Protein AF-A0A1V0NFE0-F1 (afdb_monomer)

Mean predicted aligned error: 8.15 Å

Solvent-accessible surface area (backbone atoms only — not comparable to full-atom values): 4083 Å² total; per-residue (Å²): 117,48,81,45,79,46,78,45,94,68,39,59,93,98,46,78,50,57,36,32,45,33,44,34,38,51,67,94,59,76,78,54,77,91,47,53,90,76,55,75,66,46,80,48,75,42,98,86,78,45,53,36,37,36,32,72,48,71,58,70,90,82,73,132

Organism: Lactococcus lactis subsp. lactis (NCBI:txid1360)

Secondary structure (DSSP, 8-state):
-EEEEEE-SSPPTTSPPPEEEEEEEPTTPPPPTTTTTTS--EEEEETTTEEEEEEEEE--S---

Sequence (64 aa):
MVLNLLYEKVGQEGKKPKRAVGIKLSVGMEIPKELEGKFKFARQRSKLAGEIRGSYFTIKQEWL

Foldseek 3Di:
DDKDWDWDPQDDVPDDTWTKIKDKDAPPDDDPPVCPPVFDWDFDADPPRGTITMTMDTDDPPDD

Radius of gyration: 14.5 Å; Cα contacts (8 Å, |Δi|>4): 95; chains: 1; bounding box: 32×25×38 Å

Structure (mmCIF, N/CA/C/O backbone):
data_AF-A0A1V0NFE0-F1
#
_entry.id   AF-A0A1V0NFE0-F1
#
loop_
_atom_site.group_PDB
_atom_site.id
_atom_site.type_symbol
_atom_site.label_atom_id
_atom_site.label_alt_id
_atom_site.label_comp_id
_atom_site.label_asym_id
_atom_site.label_entity_id
_atom_site.label_seq_id
_atom_site.pdbx_PDB_ins_code
_atom_site.Cartn_x
_atom_site.Cartn_y
_atom_site.Cartn_z
_atom_site.occupancy
_atom_site.B_iso_or_equiv
_atom_site.auth_seq_id
_atom_site.auth_comp_id
_atom_site.auth_asym_id
_atom_site.auth_atom_id
_atom_site.pdbx_PDB_model_num
ATOM 1 N N . MET A 1 1 ? 8.083 -4.027 -6.784 1.00 76.00 1 MET A N 1
ATOM 2 C CA . MET A 1 1 ? 6.840 -3.607 -6.097 1.00 76.00 1 MET A CA 1
ATOM 3 C C . MET A 1 1 ? 7.143 -3.423 -4.621 1.00 76.00 1 MET A C 1
ATOM 5 O O . MET A 1 1 ? 7.863 -4.242 -4.069 1.00 76.00 1 MET A O 1
ATOM 9 N N . VAL A 1 2 ? 6.630 -2.361 -4.004 1.00 81.06 2 VAL A N 1
ATOM 10 C CA . VAL A 1 2 ? 6.758 -2.077 -2.569 1.00 81.06 2 VAL A CA 1
ATOM 11 C C . VAL A 1 2 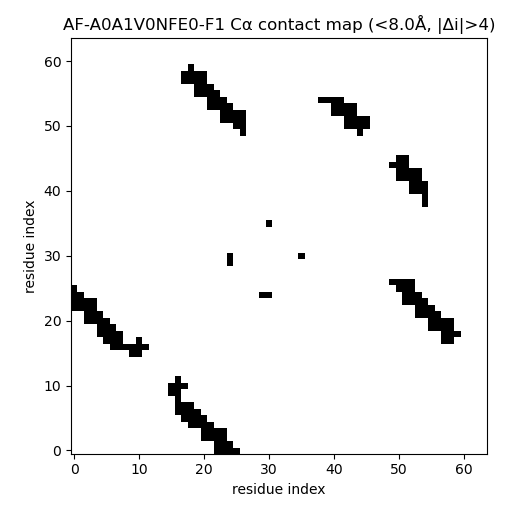? 5.358 -2.004 -1.963 1.00 81.06 2 VAL A C 1
ATOM 13 O O . VAL A 1 2 ? 4.482 -1.332 -2.511 1.00 81.06 2 VAL A O 1
ATOM 16 N N . LEU A 1 3 ? 5.156 -2.695 -0.843 1.00 83.50 3 LEU A N 1
ATOM 17 C CA . LEU A 1 3 ? 3.916 -2.696 -0.071 1.00 83.50 3 LEU A CA 1
ATOM 18 C C . LEU A 1 3 ? 4.161 -1.988 1.260 1.00 83.50 3 LEU A C 1
ATOM 20 O O . LEU A 1 3 ? 5.006 -2.408 2.044 1.00 83.50 3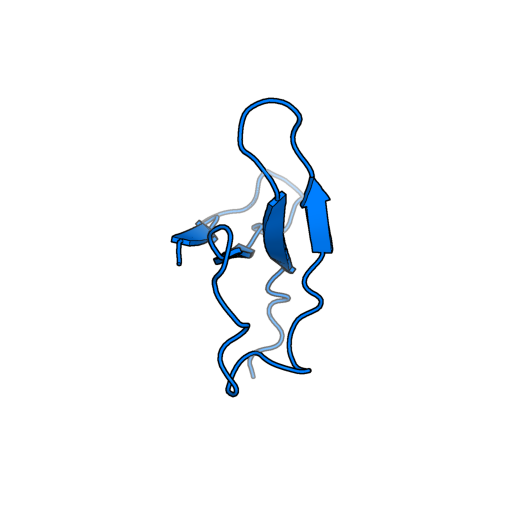 LEU A O 1
ATOM 24 N N . ASN A 1 4 ? 3.407 -0.924 1.511 1.00 84.38 4 ASN A N 1
ATOM 25 C CA . ASN A 1 4 ? 3.435 -0.184 2.763 1.00 84.38 4 ASN A CA 1
ATOM 26 C C . ASN A 1 4 ? 2.163 -0.493 3.549 1.00 84.38 4 ASN A C 1
ATOM 28 O O . ASN A 1 4 ? 1.064 -0.318 3.027 1.00 84.38 4 ASN A O 1
ATOM 32 N N . LEU A 1 5 ? 2.303 -0.895 4.808 1.00 85.06 5 LEU A N 1
ATOM 33 C CA . LEU A 1 5 ? 1.179 -1.130 5.708 1.00 85.06 5 LEU A CA 1
ATOM 34 C C . LEU A 1 5 ? 1.193 -0.084 6.824 1.00 85.06 5 LEU A C 1
ATOM 36 O O . LEU A 1 5 ? 2.171 0.038 7.556 1.00 85.06 5 LEU A O 1
ATOM 40 N N . LEU A 1 6 ? 0.093 0.651 6.956 1.00 84.38 6 LEU A N 1
ATOM 41 C CA . LEU A 1 6 ? -0.207 1.470 8.123 1.00 84.38 6 LEU A CA 1
ATOM 42 C C . LEU A 1 6 ? -1.186 0.692 9.000 1.00 84.38 6 LEU A C 1
ATOM 44 O O . LEU A 1 6 ? -2.299 0.389 8.564 1.00 84.38 6 LEU A O 1
ATOM 48 N N . TYR A 1 7 ? -0.785 0.396 10.231 1.00 84.75 7 TYR A N 1
ATOM 49 C CA . TYR A 1 7 ? -1.629 -0.291 11.200 1.00 84.75 7 TYR A CA 1
ATOM 50 C C . TYR A 1 7 ? -1.532 0.372 12.572 1.00 84.75 7 TYR A C 1
ATOM 52 O O . TYR A 1 7 ? -0.462 0.414 13.175 1.00 84.75 7 TYR A O 1
ATOM 60 N N . GLU A 1 8 ? -2.667 0.843 13.084 1.00 84.44 8 GLU A N 1
ATOM 61 C CA . GLU A 1 8 ? -2.809 1.298 14.466 1.00 84.44 8 GLU A CA 1
ATOM 62 C C . GLU A 1 8 ? -3.568 0.249 15.293 1.00 84.44 8 GLU A C 1
ATOM 64 O O . GLU A 1 8 ? -4.686 -0.150 14.951 1.00 84.44 8 GLU A O 1
ATOM 69 N N . LYS A 1 9 ? -2.958 -0.202 16.400 1.00 76.00 9 LYS A N 1
ATOM 70 C CA . LYS A 1 9 ? -3.575 -1.161 17.335 1.00 76.00 9 LYS A CA 1
ATOM 71 C C . LYS A 1 9 ? -4.678 -0.508 18.173 1.00 76.00 9 LYS A C 1
ATOM 73 O O . LYS A 1 9 ? -5.716 -1.121 18.398 1.00 76.00 9 LYS A O 1
ATOM 78 N N . VAL A 1 10 ? -4.449 0.725 18.615 1.00 78.25 10 VAL A N 1
ATOM 79 C CA . VAL A 1 10 ? -5.386 1.538 19.397 1.00 78.25 10 VAL A CA 1
ATOM 80 C C . VAL A 1 10 ? -5.405 2.923 18.763 1.00 78.25 10 VAL A C 1
ATOM 82 O O . VAL A 1 10 ? -4.347 3.471 18.458 1.00 78.25 10 VAL A O 1
ATOM 85 N N . GLY A 1 11 ? -6.600 3.448 18.495 1.00 74.12 11 GLY A N 1
ATOM 86 C CA . GLY A 1 11 ? -6.747 4.806 17.981 1.00 74.12 11 GLY A CA 1
ATOM 87 C C . GLY A 1 11 ? -6.382 5.837 19.046 1.00 74.12 11 GLY A C 1
ATOM 88 O O . GLY A 1 11 ? -6.458 5.562 20.242 1.00 74.12 11 GLY A O 1
ATOM 89 N N . GLN A 1 12 ? -5.985 7.031 18.615 1.00 77.56 12 GLN A N 1
ATOM 90 C CA . GLN A 1 12 ? -5.842 8.164 19.531 1.00 77.56 12 GLN A CA 1
ATOM 91 C C . GLN A 1 12 ? -7.184 8.469 20.211 1.00 77.56 12 GLN A C 1
ATOM 93 O O . GLN A 1 12 ? -8.241 8.193 19.645 1.00 77.56 12 GLN A O 1
ATOM 98 N N . GLU A 1 13 ? -7.142 9.049 21.408 1.00 76.94 13 GLU A N 1
ATOM 99 C CA . GLU A 1 13 ? -8.323 9.366 22.215 1.00 76.94 13 GLU A CA 1
ATOM 100 C C . GLU A 1 13 ? -9.393 10.107 21.383 1.00 76.94 13 GLU A C 1
ATOM 102 O O . GLU A 1 13 ? -9.125 11.130 20.749 1.00 76.94 13 GLU A O 1
ATOM 107 N N . GLY A 1 14 ? -10.593 9.519 21.286 1.00 78.00 14 GLY A N 1
ATOM 108 C CA . GLY A 1 14 ? -11.698 10.030 20.462 1.00 78.00 14 GLY A CA 1
ATOM 109 C C . GLY A 1 14 ? -11.649 9.704 18.956 1.00 78.00 14 GLY A C 1
ATOM 110 O O . GLY A 1 14 ? -12.508 10.178 18.212 1.00 78.00 14 GLY A O 1
ATOM 111 N N . LYS A 1 15 ? -10.692 8.899 18.464 1.00 78.31 15 LYS A N 1
ATOM 112 C CA . LYS A 1 15 ? -10.560 8.524 17.038 1.00 78.31 15 LYS A CA 1
ATOM 113 C C . LYS A 1 15 ? -10.466 7.008 16.836 1.00 78.31 15 LYS A C 1
ATOM 115 O O . LYS A 1 15 ? -9.849 6.290 17.615 1.00 78.31 15 LYS A O 1
ATOM 120 N N . LYS A 1 16 ? -11.049 6.508 15.738 1.00 77.25 16 LYS A N 1
ATOM 121 C CA . LYS A 1 16 ? -10.903 5.100 15.317 1.00 77.25 16 LY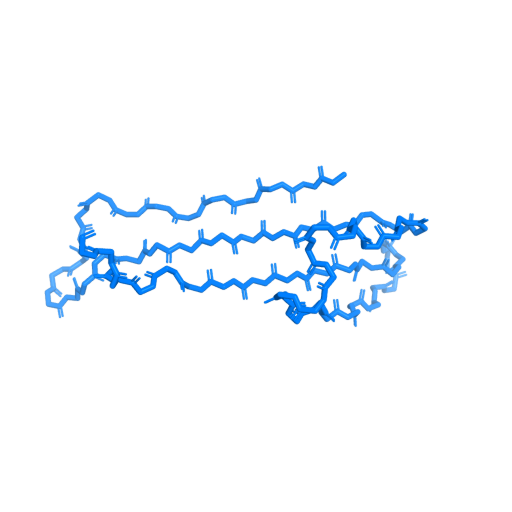S A CA 1
ATOM 122 C C . LYS A 1 16 ? -9.462 4.827 14.847 1.00 77.25 16 LYS A C 1
ATOM 124 O O . LYS A 1 16 ? -8.870 5.719 14.235 1.00 77.25 16 LYS A O 1
ATOM 129 N N . PRO A 1 17 ? -8.913 3.619 15.082 1.00 81.81 17 PRO A N 1
ATOM 130 C CA . PRO A 1 17 ? -7.584 3.249 14.603 1.00 81.81 17 PRO A CA 1
ATOM 131 C C . PRO A 1 17 ? -7.510 3.343 13.078 1.00 81.81 17 PRO A C 1
ATOM 133 O O . PRO A 1 17 ? -8.387 2.847 12.364 1.00 81.81 17 PRO A O 1
ATOM 136 N N . LYS A 1 18 ? -6.454 3.972 12.566 1.00 83.50 18 LYS A N 1
ATOM 137 C CA . LYS A 1 18 ? -6.196 4.077 11.132 1.00 83.50 18 LYS A CA 1
ATOM 138 C C . LYS A 1 18 ? -5.522 2.810 10.637 1.00 83.50 18 LYS A C 1
ATOM 140 O O . LYS A 1 18 ? -4.511 2.352 11.167 1.00 83.50 18 LYS A O 1
ATOM 145 N N . ARG A 1 19 ? -6.086 2.255 9.571 1.00 86.44 19 ARG A N 1
ATOM 146 C CA . ARG A 1 19 ? -5.537 1.105 8.860 1.00 86.44 19 ARG A CA 1
ATOM 147 C C . ARG A 1 19 ? -5.533 1.424 7.383 1.00 86.44 19 ARG A C 1
ATOM 149 O O . ARG A 1 19 ? -6.547 1.873 6.845 1.00 86.44 19 ARG A O 1
ATOM 156 N N . ALA A 1 20 ? -4.401 1.226 6.733 1.00 85.50 20 ALA A N 1
ATOM 157 C CA . ALA A 1 20 ? -4.289 1.494 5.314 1.00 85.50 20 ALA A CA 1
ATOM 158 C C . ALA A 1 20 ? -3.164 0.703 4.670 1.00 85.50 20 ALA A C 1
ATOM 160 O O . ALA A 1 20 ? -2.178 0.355 5.315 1.00 85.50 20 ALA A O 1
ATOM 161 N N . VAL A 1 21 ? -3.309 0.468 3.373 1.00 85.88 21 VAL A N 1
ATOM 162 C CA . VAL A 1 21 ? -2.304 -0.206 2.559 1.00 85.88 21 VAL A CA 1
ATOM 163 C C . VAL A 1 21 ? -1.937 0.711 1.402 1.00 85.88 21 VAL A C 1
ATOM 165 O O . VAL A 1 21 ? -2.796 1.255 0.707 1.00 85.88 21 VAL A O 1
ATOM 168 N N . GLY A 1 22 ? -0.638 0.903 1.215 1.00 86.31 22 GLY A N 1
ATOM 169 C CA . GLY A 1 22 ? -0.051 1.566 0.064 1.00 86.31 22 GLY A CA 1
ATOM 170 C C . GLY A 1 22 ? 0.628 0.543 -0.835 1.00 86.31 22 GLY A C 1
ATOM 171 O O . GLY A 1 22 ? 1.462 -0.230 -0.376 1.00 86.31 22 GLY A O 1
ATOM 172 N N . ILE A 1 23 ? 0.312 0.569 -2.123 1.00 86.19 23 ILE A N 1
ATOM 173 C CA . ILE A 1 23 ? 0.975 -0.231 -3.151 1.00 86.19 23 ILE A CA 1
ATOM 174 C C . ILE A 1 23 ? 1.773 0.730 -4.025 1.00 86.19 23 ILE A C 1
ATOM 176 O O . ILE A 1 23 ? 1.213 1.658 -4.605 1.00 86.19 23 ILE A O 1
ATOM 180 N N . LYS A 1 24 ? 3.083 0.521 -4.135 1.00 85.19 24 LYS A N 1
ATOM 181 C CA . LYS A 1 24 ? 3.949 1.277 -5.043 1.00 85.19 24 LYS A CA 1
ATOM 182 C C . LYS A 1 24 ? 4.580 0.335 -6.063 1.00 85.19 24 LYS A C 1
ATOM 184 O O . LYS A 1 24 ? 5.227 -0.653 -5.717 1.00 85.19 24 LYS A O 1
ATOM 189 N N . LEU A 1 25 ? 4.403 0.661 -7.332 1.00 81.81 25 LEU A N 1
ATOM 190 C CA . LEU A 1 25 ? 5.033 0.007 -8.467 1.00 81.81 25 LEU A CA 1
ATOM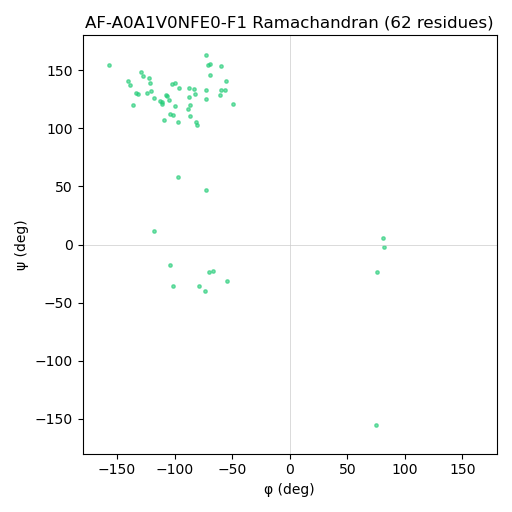 191 C C . LEU A 1 25 ? 6.191 0.883 -8.955 1.00 81.81 25 LEU A C 1
ATOM 193 O O . LEU A 1 25 ? 6.088 2.114 -9.002 1.00 81.81 25 LEU A O 1
ATOM 197 N N . SER A 1 26 ? 7.305 0.235 -9.279 1.00 76.81 26 SER A N 1
ATOM 198 C CA . SER A 1 26 ? 8.495 0.902 -9.806 1.00 76.81 26 SER A CA 1
ATOM 199 C C . SER A 1 26 ? 8.276 1.353 -11.254 1.00 76.81 26 SER A C 1
ATOM 201 O O . SER A 1 26 ? 7.364 0.879 -11.937 1.00 76.81 26 SER A O 1
ATOM 203 N N . VAL A 1 27 ? 9.132 2.260 -11.726 1.00 72.50 27 VAL A N 1
ATOM 204 C CA . VAL A 1 27 ? 9.139 2.731 -13.119 1.00 72.50 27 VAL A CA 1
ATOM 205 C C . VAL A 1 27 ? 9.285 1.537 -14.075 1.00 72.50 27 VAL A C 1
ATOM 207 O O . VAL A 1 27 ? 10.127 0.673 -13.845 1.00 72.50 27 VAL A O 1
ATOM 210 N N . GLY A 1 28 ? 8.463 1.474 -15.127 1.00 74.94 28 GLY A N 1
ATOM 211 C CA . GLY A 1 28 ? 8.496 0.392 -16.127 1.00 74.94 28 GLY A CA 1
ATOM 212 C C . GLY A 1 28 ? 7.760 -0.893 -15.730 1.00 74.94 28 GLY A C 1
ATOM 213 O O . GLY A 1 28 ? 7.678 -1.813 -16.535 1.00 74.94 28 GLY A O 1
ATOM 214 N N . MET A 1 29 ? 7.186 -0.957 -14.525 1.00 78.12 29 MET A N 1
ATOM 215 C CA . MET A 1 29 ? 6.396 -2.104 -14.085 1.00 78.12 29 MET A CA 1
ATOM 216 C C . MET A 1 29 ? 4.927 -1.941 -14.515 1.00 78.12 29 MET A C 1
ATOM 218 O O . MET A 1 29 ? 4.286 -0.912 -14.250 1.00 78.12 29 MET A O 1
ATOM 222 N N . GLU A 1 30 ? 4.390 -2.951 -15.196 1.00 78.06 30 GLU A N 1
ATOM 223 C CA . GLU A 1 30 ? 2.958 -3.045 -15.488 1.00 78.06 30 GLU A CA 1
ATOM 224 C C . GLU A 1 30 ? 2.166 -3.353 -14.209 1.00 78.06 30 GLU A C 1
ATOM 226 O O . GLU A 1 30 ? 2.708 -3.872 -13.228 1.00 78.06 30 GLU A O 1
ATOM 231 N N . ILE A 1 31 ? 0.888 -2.965 -14.185 1.00 78.38 31 ILE A N 1
ATOM 232 C CA . ILE A 1 31 ? 0.003 -3.292 -13.063 1.00 78.38 31 ILE A CA 1
ATOM 233 C C . ILE A 1 31 ? -0.308 -4.793 -13.171 1.00 78.38 31 ILE A C 1
ATOM 235 O O . ILE A 1 31 ? -0.772 -5.216 -14.226 1.00 78.38 31 ILE A O 1
ATOM 239 N N . PRO A 1 32 ? -0.065 -5.605 -12.125 1.00 82.56 32 PRO A N 1
ATOM 240 C CA . PRO A 1 32 ? -0.450 -7.014 -12.138 1.00 82.56 32 PRO A CA 1
ATOM 241 C C . PRO A 1 32 ? -1.947 -7.177 -12.430 1.00 82.56 32 PRO A C 1
ATOM 243 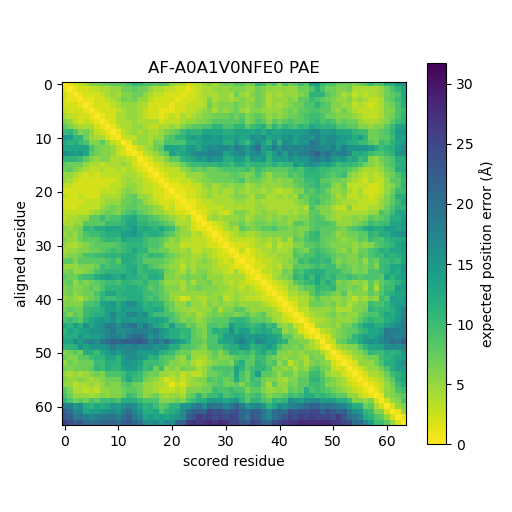O O . PRO A 1 32 ? -2.756 -6.412 -11.896 1.00 82.56 32 PRO A O 1
ATOM 246 N N . LYS A 1 33 ? -2.323 -8.184 -13.229 1.00 82.56 33 LYS A N 1
ATOM 247 C CA . LYS A 1 33 ? -3.718 -8.429 -13.650 1.00 82.56 33 LYS A CA 1
ATOM 248 C C . LYS A 1 33 ? -4.685 -8.538 -12.470 1.00 82.56 33 LYS A C 1
ATOM 250 O O . LYS A 1 33 ? -5.841 -8.148 -12.566 1.00 82.56 33 LYS A O 1
ATOM 255 N N . GLU A 1 34 ? -4.213 -9.031 -11.330 1.00 81.12 34 GLU A N 1
ATOM 256 C CA . GLU A 1 34 ? -5.007 -9.196 -10.113 1.00 81.12 34 GLU A CA 1
ATOM 257 C C . GLU A 1 34 ? -5.381 -7.863 -9.450 1.00 81.12 34 GLU A C 1
ATOM 259 O O . GLU A 1 34 ? -6.351 -7.814 -8.685 1.00 81.12 34 GLU A O 1
ATOM 264 N N . LEU A 1 35 ? -4.595 -6.813 -9.712 1.00 78.19 35 LEU A N 1
ATOM 265 C CA . LEU A 1 35 ? -4.733 -5.460 -9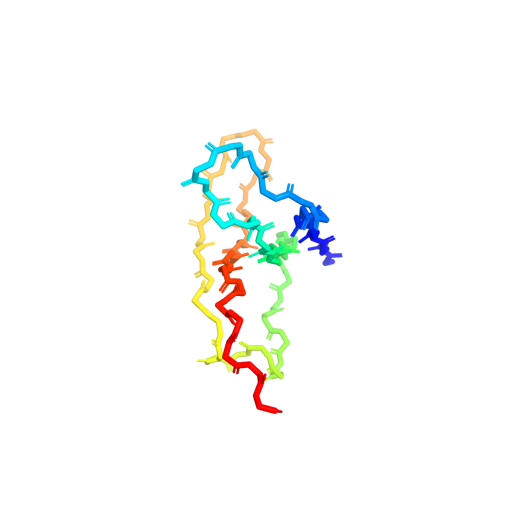.167 1.00 78.19 35 LEU A CA 1
ATOM 266 C C . LEU A 1 35 ? -5.314 -4.475 -10.189 1.00 78.19 35 LEU A C 1
ATOM 268 O O . LEU A 1 35 ? -5.797 -3.404 -9.805 1.00 78.19 35 LEU A O 1
ATOM 272 N N . GLU A 1 36 ? -5.266 -4.832 -11.470 1.00 77.44 36 GLU A N 1
ATOM 273 C CA . GLU A 1 36 ? 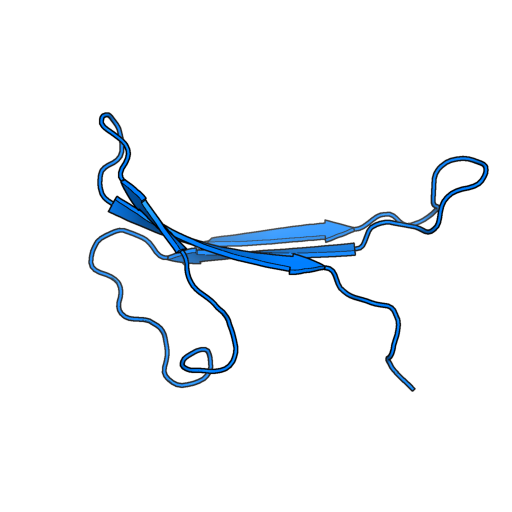-5.835 -4.065 -12.568 1.00 77.44 36 GLU A CA 1
ATOM 274 C C . GLU A 1 36 ? -7.355 -3.914 -12.379 1.00 77.44 36 GLU A C 1
ATOM 276 O O . GLU A 1 36 ? -8.069 -4.861 -12.055 1.00 77.44 36 GLU A O 1
ATOM 281 N N . GLY A 1 37 ? -7.857 -2.680 -12.463 1.00 76.38 37 GLY A N 1
ATOM 282 C CA . GLY A 1 37 ? -9.273 -2.354 -12.244 1.00 76.38 37 GLY A CA 1
ATOM 283 C C . GLY A 1 37 ? -9.744 -2.343 -10.780 1.00 76.38 37 GLY A C 1
ATOM 284 O O . GLY A 1 37 ? -10.698 -1.631 -10.472 1.00 76.38 37 GLY A O 1
ATOM 285 N N . LYS A 1 38 ? -9.070 -3.047 -9.855 1.00 80.12 38 LYS A N 1
ATOM 286 C CA . LYS A 1 38 ? -9.431 -3.049 -8.419 1.00 80.12 38 LYS A CA 1
ATOM 287 C C . LYS A 1 38 ? -8.948 -1.811 -7.675 1.00 80.12 38 LYS A C 1
ATOM 289 O O . LYS A 1 38 ? -9.630 -1.319 -6.779 1.00 80.12 38 LYS A O 1
ATOM 294 N N . PHE A 1 39 ? -7.772 -1.306 -8.041 1.00 78.25 39 PHE A N 1
ATOM 295 C CA . PHE A 1 39 ? -7.155 -0.159 -7.381 1.00 78.25 39 PHE A CA 1
ATOM 296 C C . PHE A 1 39 ? -6.909 0.979 -8.369 1.00 78.25 39 PHE A C 1
ATOM 298 O O . PHE A 1 39 ? -6.463 0.772 -9.497 1.00 78.25 39 PHE A O 1
ATOM 305 N N . LYS A 1 40 ? -7.174 2.214 -7.929 1.00 72.56 40 LYS A N 1
ATOM 306 C CA . LYS A 1 40 ? -6.840 3.414 -8.702 1.00 72.56 40 LYS A CA 1
ATOM 307 C C . LYS A 1 40 ? -5.366 3.738 -8.491 1.00 72.56 40 LYS A C 1
ATOM 309 O O . LYS A 1 40 ? -4.981 4.215 -7.424 1.00 72.56 40 LYS A O 1
ATOM 314 N N . PHE A 1 41 ? -4.545 3.461 -9.497 1.00 76.31 41 PHE A N 1
ATOM 315 C CA . PHE A 1 41 ? -3.136 3.840 -9.496 1.00 76.31 41 PHE A CA 1
ATOM 316 C C . PHE A 1 41 ? -2.985 5.262 -10.030 1.00 76.31 41 PHE A C 1
ATOM 318 O O . PHE A 1 41 ? -3.342 5.553 -11.170 1.00 76.31 41 PHE A O 1
ATOM 325 N N . ALA A 1 42 ? -2.435 6.146 -9.203 1.00 75.94 42 ALA A N 1
ATOM 326 C CA . ALA A 1 42 ? -2.015 7.467 -9.630 1.00 75.94 42 ALA A CA 1
ATOM 327 C C . ALA A 1 42 ? -0.572 7.396 -10.147 1.00 75.94 42 ALA A C 1
ATOM 329 O O . ALA A 1 42 ? 0.306 6.781 -9.532 1.00 75.94 42 ALA A O 1
ATOM 330 N N . ARG A 1 43 ? -0.324 8.039 -11.290 1.00 72.38 43 ARG A N 1
ATOM 331 C CA . ARG A 1 43 ? 1.028 8.271 -11.805 1.00 72.38 43 ARG A CA 1
ATOM 332 C C . ARG A 1 43 ? 1.548 9.558 -11.187 1.00 72.38 43 ARG A C 1
ATOM 334 O O . AR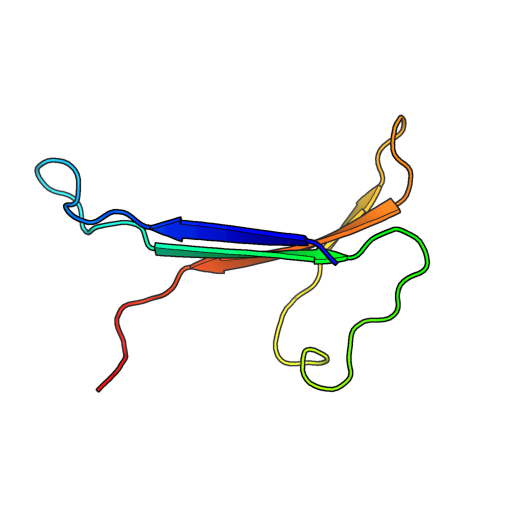G A 1 43 ? 1.045 10.635 -11.493 1.00 72.38 43 ARG A O 1
ATOM 341 N N . GLN A 1 44 ? 2.538 9.447 -10.309 1.00 71.31 44 GLN A N 1
ATOM 342 C CA . GLN A 1 44 ? 3.240 10.597 -9.760 1.00 71.31 44 GLN A CA 1
ATOM 343 C C . GLN A 1 44 ? 4.603 10.705 -10.442 1.00 71.31 44 GLN A C 1
ATOM 345 O O . GLN A 1 44 ? 5.481 9.860 -10.260 1.00 71.31 44 GLN A O 1
ATOM 350 N N . ARG A 1 45 ? 4.787 11.760 -11.238 1.00 68.25 45 ARG A N 1
ATOM 351 C CA . ARG A 1 45 ? 6.065 12.055 -11.890 1.00 68.25 45 ARG A CA 1
ATOM 352 C C . ARG A 1 45 ? 6.914 12.917 -10.957 1.00 68.25 45 ARG A C 1
ATOM 354 O O . ARG A 1 45 ? 6.526 14.031 -10.621 1.00 68.25 45 ARG A O 1
ATOM 361 N N . SER A 1 46 ? 8.059 12.397 -10.530 1.00 68.62 46 SER A N 1
ATOM 362 C CA . SER A 1 46 ? 9.062 13.135 -9.762 1.00 68.62 46 SER A CA 1
ATOM 363 C C . SER A 1 46 ? 10.189 13.591 -10.682 1.00 68.62 46 SER A C 1
ATOM 365 O O . SER A 1 46 ? 10.655 12.833 -11.531 1.00 68.62 46 SER A O 1
ATOM 367 N N . LYS A 1 47 ? 10.667 14.825 -10.484 1.00 65.31 47 LYS A N 1
ATOM 368 C CA . LYS A 1 47 ? 11.834 15.366 -11.199 1.00 65.31 47 LYS A CA 1
ATOM 369 C C . LYS A 1 47 ? 13.137 14.638 -10.823 1.00 65.31 47 LYS A C 1
ATOM 371 O O . LYS A 1 47 ? 14.072 14.649 -11.610 1.00 65.31 47 LYS A O 1
ATOM 376 N N . LEU A 1 48 ? 13.178 14.000 -9.647 1.00 70.00 48 LEU A N 1
ATOM 377 C CA . LEU A 1 48 ? 14.366 13.337 -9.091 1.00 70.00 48 LEU A CA 1
ATOM 378 C C . LEU A 1 48 ? 14.343 11.806 -9.257 1.00 70.00 48 LEU A C 1
ATOM 380 O O . LEU A 1 48 ? 15.387 11.201 -9.458 1.00 70.00 48 LEU A O 1
ATOM 384 N N . ALA A 1 49 ? 13.166 11.175 -9.164 1.00 64.06 49 ALA A N 1
ATOM 385 C CA . ALA A 1 49 ? 13.029 9.713 -9.053 1.00 64.06 49 ALA A CA 1
ATOM 386 C C . ALA A 1 49 ? 12.264 9.052 -10.221 1.00 64.06 49 ALA A C 1
ATOM 388 O O . ALA A 1 49 ? 11.881 7.888 -10.130 1.00 64.06 49 ALA A O 1
ATOM 389 N N . GLY A 1 50 ? 12.011 9.785 -11.311 1.00 73.56 50 GLY A N 1
ATOM 390 C CA . GLY A 1 50 ? 11.256 9.276 -12.460 1.00 73.56 50 GLY A CA 1
ATOM 391 C C . GLY A 1 50 ? 9.742 9.187 -12.216 1.00 73.56 50 GLY A C 1
ATOM 392 O O . GLY A 1 50 ? 9.177 9.940 -11.420 1.00 73.56 50 GLY A O 1
ATOM 393 N N . GLU A 1 51 ? 9.053 8.302 -12.943 1.00 70.19 51 GLU A N 1
ATOM 394 C CA . GLU A 1 51 ? 7.594 8.119 -12.866 1.00 70.19 51 GLU A CA 1
ATOM 395 C C . GLU A 1 51 ? 7.226 6.953 -11.939 1.00 70.19 51 GLU A C 1
ATOM 397 O O . GLU A 1 51 ? 7.356 5.787 -12.305 1.00 70.19 51 GLU A O 1
ATOM 402 N N . ILE A 1 52 ? 6.729 7.258 -10.740 1.00 73.56 52 ILE A N 1
ATOM 403 C CA . ILE A 1 52 ? 6.293 6.243 -9.776 1.00 73.56 52 ILE A CA 1
ATOM 404 C C . ILE A 1 52 ? 4.782 6.054 -9.900 1.00 73.56 52 ILE A C 1
ATOM 406 O O . ILE A 1 52 ? 4.012 7.015 -9.948 1.00 73.56 52 ILE A O 1
ATOM 410 N N . ARG A 1 53 ? 4.345 4.794 -9.917 1.00 73.62 53 ARG A N 1
ATOM 411 C CA . ARG A 1 53 ? 2.926 4.427 -9.900 1.00 73.62 53 ARG A CA 1
ATOM 412 C C . ARG A 1 53 ? 2.561 3.994 -8.491 1.00 73.62 53 ARG A C 1
ATOM 414 O O . ARG A 1 53 ? 3.039 2.972 -8.013 1.00 73.62 53 ARG A O 1
ATOM 421 N N . GLY A 1 54 ? 1.745 4.786 -7.810 1.00 74.50 54 GLY A N 1
ATOM 422 C CA . GLY A 1 54 ? 1.320 4.514 -6.441 1.00 74.50 54 GLY A CA 1
ATOM 423 C C . GLY A 1 54 ? -0.195 4.422 -6.339 1.00 74.50 54 GLY A C 1
ATOM 424 O O . GLY A 1 54 ? -0.915 5.175 -6.987 1.00 74.50 54 GLY A O 1
ATOM 425 N N . SER A 1 55 ? -0.686 3.522 -5.500 1.00 75.56 55 SER A N 1
ATOM 426 C CA . SER A 1 55 ? -2.062 3.529 -5.018 1.00 75.56 55 SER A CA 1
ATOM 427 C C . SER A 1 55 ? -2.055 3.433 -3.497 1.00 75.56 55 SER A C 1
ATOM 429 O O . SER A 1 55 ? -1.155 2.841 -2.902 1.00 75.56 55 SER A O 1
ATOM 431 N N . TYR A 1 56 ? -3.042 4.041 -2.860 1.00 80.31 56 TYR A N 1
ATOM 432 C CA . TYR A 1 56 ? -3.248 3.979 -1.421 1.00 80.31 56 TYR A CA 1
ATOM 433 C C . TYR A 1 56 ? -4.736 3.814 -1.162 1.00 80.31 56 TYR A C 1
ATOM 435 O O . TYR A 1 56 ? -5.552 4.493 -1.787 1.00 80.31 56 TYR A O 1
ATOM 443 N N . PHE A 1 57 ? -5.082 2.940 -0.226 1.00 77.69 57 PHE A N 1
ATOM 444 C CA . PHE A 1 57 ? -6.457 2.759 0.207 1.00 77.69 57 PHE A CA 1
ATOM 445 C C . PHE A 1 57 ? -6.529 2.556 1.720 1.00 77.69 57 PHE A C 1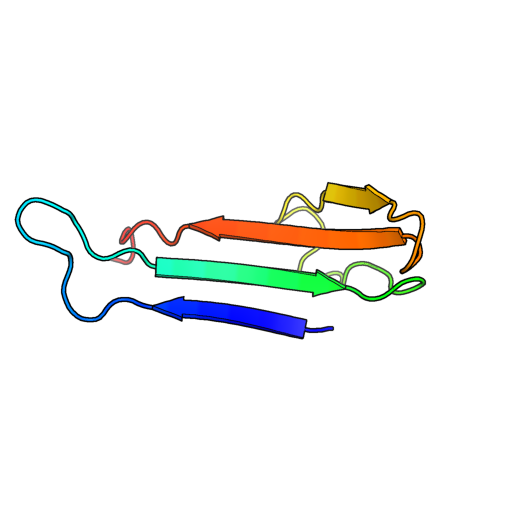
ATOM 447 O O . PHE A 1 57 ? -5.691 1.887 2.328 1.00 77.69 57 PHE A O 1
ATOM 454 N N . THR A 1 58 ? -7.543 3.159 2.338 1.00 75.44 58 THR A N 1
ATOM 455 C CA . THR A 1 58 ? -7.871 2.954 3.748 1.00 75.44 58 THR A CA 1
ATOM 456 C C . THR A 1 58 ? -8.709 1.696 3.905 1.00 75.44 58 THR A C 1
ATOM 458 O O . THR A 1 58 ? -9.683 1.482 3.184 1.00 75.44 58 THR A O 1
ATOM 461 N N . ILE A 1 59 ? -8.349 0.867 4.881 1.00 78.12 59 ILE A N 1
ATOM 462 C CA . ILE A 1 59 ? -9.152 -0.287 5.266 1.00 78.12 59 ILE A CA 1
ATOM 463 C C . ILE A 1 59 ? -10.261 0.243 6.169 1.00 78.12 59 ILE A C 1
ATOM 465 O O . ILE A 1 59 ? -10.036 0.559 7.340 1.00 78.12 59 ILE A O 1
ATOM 469 N N . LYS A 1 60 ? -11.469 0.360 5.616 1.00 67.62 60 LYS A N 1
ATOM 470 C CA . LYS A 1 60 ? -12.675 0.464 6.433 1.00 67.62 60 LYS A CA 1
ATOM 471 C C . LYS A 1 60 ? -12.921 -0.918 7.020 1.00 67.62 60 LYS A C 1
ATOM 473 O O . LYS A 1 60 ? -12.802 -1.919 6.323 1.00 67.62 60 LYS A O 1
ATOM 478 N N . GLN A 1 61 ? -13.189 -0.972 8.314 1.00 58.19 61 GLN A N 1
ATOM 479 C CA . GLN A 1 61 ? -13.396 -2.203 9.072 1.00 58.19 61 GLN A CA 1
ATOM 480 C C . GLN A 1 61 ? -14.760 -2.853 8.731 1.00 58.19 61 GLN A C 1
ATOM 482 O O . GLN A 1 61 ? -15.515 -3.191 9.629 1.00 58.19 61 GLN A O 1
ATOM 487 N N . GLU A 1 62 ? -15.096 -2.975 7.444 1.00 52.16 62 GLU A N 1
ATOM 488 C CA . GLU A 1 62 ? -16.254 -3.714 6.920 1.00 52.16 62 GLU A CA 1
ATOM 489 C C . GLU A 1 62 ? -15.791 -5.109 6.487 1.00 52.16 62 GLU A C 1
ATOM 491 O O . GLU A 1 62 ? -15.868 -5.489 5.324 1.00 52.16 62 GLU A O 1
ATOM 496 N N . TRP A 1 63 ? -15.225 -5.851 7.434 1.00 49.81 63 TRP A N 1
ATOM 497 C CA . TRP A 1 63 ? -15.090 -7.297 7.311 1.00 49.81 63 TRP A CA 1
ATOM 498 C C . TRP A 1 63 ? -16.077 -7.894 8.310 1.00 49.81 63 TRP A C 1
ATOM 500 O O . TRP A 1 63 ? -15.890 -7.733 9.518 1.00 49.81 63 TRP A O 1
ATOM 510 N N . LEU A 1 64 ? -17.166 -8.451 7.771 1.00 37.78 64 LEU A N 1
ATOM 511 C CA . LEU A 1 64 ? -18.048 -9.400 8.454 1.00 37.78 64 LEU A CA 1
ATOM 512 C C . LEU A 1 64 ? -17.294 -10.711 8.692 1.00 37.78 64 LEU A C 1
ATOM 514 O O . LEU A 1 64 ? -16.529 -11.108 7.782 1.00 37.78 64 LEU A O 1
#

Nearest PDB structures (foldseek):
  2qoj-assembly1_Z  TM=5.317E-01  e=4.751E-01  Aspergillus nidulans FGSC A4
  6bda-assembly1_A  TM=4.357E-01  e=2.035E-01  Ophiostoma novo-ulmi subsp. americana
  4yis-assembly1_A  TM=3.985E-01  e=3.212E-01  Cryphonectria parasitica
  5v0q-assembly1_A  TM=4.514E-01  e=6.583E-01  synthetic construct
  7uwn-assembly1_F  TM=2.602E-01  e=2.589E+00  Homo sapiens

pLDDT: mean 75.95, std 8.84, range [37.78, 86.44]